Protein AF-A0A0J1GFW9-F1 (afdb_monomer_lite)

Structure (mmCIF, N/CA/C/O backbone):
data_AF-A0A0J1GFW9-F1
#
_entry.id   AF-A0A0J1GFW9-F1
#
loop_
_atom_site.group_PDB
_atom_site.id
_atom_site.type_symbol
_atom_site.label_atom_id
_atom_site.label_alt_id
_atom_site.label_comp_id
_atom_site.label_asym_id
_atom_site.label_entity_id
_atom_site.label_seq_id
_atom_site.pdbx_PDB_ins_code
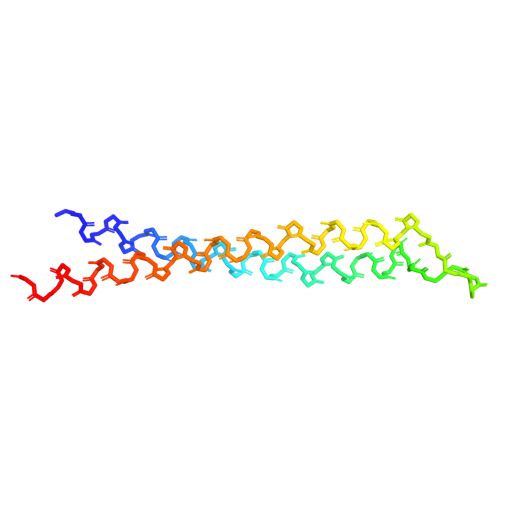_atom_site.Cartn_x
_atom_site.Cartn_y
_atom_site.Cartn_z
_atom_site.occupancy
_atom_site.B_iso_or_equiv
_atom_site.auth_seq_id
_atom_site.auth_comp_id
_atom_site.auth_asym_id
_atom_site.auth_atom_id
_atom_site.pdbx_PDB_model_num
ATOM 1 N N . MET A 1 1 ? -16.126 3.532 30.571 1.00 48.94 1 MET A N 1
ATOM 2 C CA . MET A 1 1 ? -15.070 4.308 29.868 1.00 48.94 1 MET A CA 1
ATOM 3 C C . MET A 1 1 ? -14.396 3.536 28.726 1.00 48.94 1 MET A C 1
ATOM 5 O O . MET A 1 1 ? -14.084 4.147 27.712 1.00 48.94 1 MET A O 1
ATOM 9 N N . GLN A 1 2 ? -14.210 2.212 28.833 1.00 59.03 2 GLN A N 1
ATOM 10 C CA . GLN A 1 2 ? -13.472 1.398 27.851 1.00 59.03 2 GLN A CA 1
ATOM 11 C C . GLN A 1 2 ? -14.088 1.368 26.432 1.00 59.03 2 GLN A C 1
ATOM 13 O O . GLN A 1 2 ? -13.348 1.454 25.455 1.00 59.03 2 GLN A O 1
ATOM 18 N N . ASN A 1 3 ? -15.423 1.362 26.294 1.00 66.44 3 ASN A N 1
ATOM 19 C CA . ASN A 1 3 ? -16.084 1.374 24.975 1.00 66.44 3 ASN A CA 1
ATOM 20 C C . ASN A 1 3 ? -15.757 2.613 24.125 1.00 66.44 3 ASN A C 1
ATOM 22 O O . ASN A 1 3 ? -15.618 2.493 22.907 1.00 66.44 3 ASN A O 1
ATOM 26 N N . ASN A 1 4 ? -15.576 3.787 24.739 1.00 75.75 4 ASN A N 1
ATOM 27 C CA . ASN A 1 4 ? -15.272 5.017 24.000 1.00 75.75 4 ASN A CA 1
ATOM 28 C C . ASN A 1 4 ? -13.853 4.982 23.420 1.00 75.75 4 ASN A C 1
ATOM 30 O O . ASN A 1 4 ? -13.653 5.379 22.274 1.00 75.75 4 ASN A O 1
ATOM 34 N N . ALA A 1 5 ? -12.892 4.442 24.178 1.00 79.81 5 ALA A N 1
ATOM 35 C CA . ALA A 1 5 ? -11.518 4.268 23.719 1.00 79.81 5 ALA A CA 1
ATOM 36 C C . ALA A 1 5 ? -11.436 3.276 22.547 1.00 79.81 5 ALA A C 1
ATOM 38 O O . ALA A 1 5 ? -10.828 3.588 21.527 1.00 79.81 5 ALA A O 1
ATOM 39 N N . VAL A 1 6 ? -12.112 2.122 22.639 1.00 79.31 6 VAL A N 1
ATOM 40 C CA . VAL A 1 6 ? -12.126 1.120 21.554 1.00 79.31 6 VAL A CA 1
ATOM 41 C C . VAL A 1 6 ? -12.842 1.657 20.306 1.00 79.31 6 VAL A C 1
ATOM 43 O O . VAL A 1 6 ? -12.371 1.461 19.186 1.00 79.31 6 VAL A O 1
ATOM 46 N N . THR A 1 7 ? -13.935 2.405 20.482 1.00 83.50 7 THR A N 1
ATOM 47 C CA . THR A 1 7 ? -14.664 3.043 19.372 1.00 83.50 7 THR A CA 1
ATOM 48 C C . THR A 1 7 ? -13.818 4.110 18.670 1.00 83.50 7 THR A C 1
ATOM 50 O O . THR A 1 7 ? -13.787 4.160 17.439 1.00 83.50 7 THR A O 1
ATOM 53 N N . ALA A 1 8 ? -13.096 4.942 19.426 1.00 84.69 8 ALA A N 1
ATOM 54 C CA . ALA A 1 8 ? -12.163 5.918 18.865 1.00 84.69 8 ALA A CA 1
ATOM 55 C C . ALA A 1 8 ? -11.021 5.232 18.096 1.00 84.69 8 ALA A C 1
ATOM 57 O O . ALA A 1 8 ? -10.697 5.648 16.982 1.00 84.69 8 ALA A O 1
ATOM 58 N N . LEU A 1 9 ? -10.488 4.129 18.634 1.00 83.56 9 LEU A N 1
ATOM 59 C CA . LEU A 1 9 ? -9.445 3.330 17.990 1.00 83.56 9 LEU A CA 1
ATOM 60 C C . LEU A 1 9 ? -9.904 2.771 16.634 1.00 83.56 9 LEU A C 1
ATOM 62 O O . LEU A 1 9 ? -9.161 2.828 15.659 1.00 83.56 9 LEU A O 1
ATOM 66 N N . ILE A 1 10 ? -11.147 2.285 16.536 1.00 86.06 10 ILE A N 1
ATOM 67 C CA . ILE A 1 10 ? -11.719 1.794 15.272 1.00 86.06 10 ILE A CA 1
ATOM 68 C C . ILE A 1 10 ? -11.876 2.926 14.254 1.00 86.06 10 ILE A C 1
ATOM 70 O O . ILE A 1 10 ? -11.582 2.718 13.075 1.00 86.06 10 ILE A O 1
ATOM 74 N N . LYS A 1 11 ? -12.312 4.119 14.678 1.00 87.56 11 LYS A N 1
ATOM 75 C CA . LYS A 1 11 ? -12.423 5.283 13.784 1.00 87.56 11 LYS A CA 1
ATOM 76 C C . LYS A 1 11 ? -11.056 5.710 13.246 1.00 87.56 11 LYS A C 1
ATOM 78 O O . LYS A 1 11 ? -10.907 5.848 12.034 1.00 87.56 11 LYS A O 1
ATOM 83 N N . MET A 1 12 ? -10.055 5.840 14.119 1.00 88.50 12 MET A N 1
ATOM 84 C CA . MET A 1 12 ? -8.680 6.166 13.717 1.00 88.50 12 MET A CA 1
ATOM 85 C C . MET A 1 12 ? -8.092 5.104 12.786 1.00 88.50 12 MET A C 1
ATOM 87 O O . MET A 1 12 ? -7.512 5.436 11.758 1.00 88.50 12 MET A O 1
ATOM 91 N N . ASN A 1 13 ? -8.301 3.825 13.095 1.00 89.81 13 ASN A N 1
ATOM 92 C CA . ASN A 1 13 ? -7.839 2.732 12.249 1.00 89.81 13 ASN A CA 1
ATOM 93 C C . ASN A 1 13 ? -8.536 2.733 10.876 1.00 89.81 13 ASN A C 1
ATOM 95 O O . ASN A 1 13 ? -7.897 2.536 9.852 1.00 89.81 13 ASN A O 1
ATOM 99 N N . THR A 1 14 ? -9.835 3.034 10.820 1.00 87.88 14 THR A N 1
ATOM 100 C CA . THR A 1 14 ? -10.559 3.158 9.542 1.00 87.88 14 THR A CA 1
ATOM 101 C C . THR A 1 14 ? -9.969 4.272 8.676 1.00 87.88 14 THR A C 1
ATOM 103 O O . THR A 1 14 ? -9.772 4.077 7.479 1.00 87.88 14 THR A O 1
ATOM 106 N N . PHE A 1 15 ? -9.627 5.411 9.281 1.00 92.31 15 PHE A N 1
ATOM 107 C CA . PHE A 1 15 ? -8.921 6.481 8.582 1.00 92.31 15 PHE A CA 1
ATOM 108 C C . PHE A 1 15 ? -7.536 6.031 8.097 1.00 92.31 15 PHE A C 1
ATOM 110 O O . PHE A 1 15 ? -7.190 6.269 6.944 1.00 92.31 15 PHE A O 1
ATOM 117 N N . ALA A 1 16 ? -6.773 5.316 8.929 1.00 92.19 16 ALA A N 1
ATOM 118 C CA . ALA A 1 16 ? -5.471 4.774 8.547 1.00 92.19 16 ALA A CA 1
ATOM 119 C C . ALA A 1 16 ? -5.568 3.776 7.379 1.00 92.19 16 ALA A C 1
ATOM 121 O O . ALA A 1 16 ? -4.758 3.839 6.460 1.00 92.19 16 ALA A O 1
ATOM 122 N N . VAL A 1 17 ? -6.580 2.902 7.365 1.00 93.56 17 VAL A N 1
ATOM 123 C CA . VAL A 1 17 ? -6.858 1.972 6.255 1.00 93.56 17 VAL A CA 1
ATOM 124 C C . VAL A 1 17 ? -7.153 2.733 4.964 1.00 93.56 17 VAL A C 1
ATOM 126 O O . VAL A 1 17 ? -6.600 2.396 3.916 1.00 93.56 17 VAL A O 1
ATOM 129 N N . LEU A 1 18 ? -7.993 3.771 5.030 1.00 93.44 18 LEU A N 1
ATOM 130 C CA . LEU A 1 18 ? -8.304 4.615 3.874 1.00 93.44 18 LEU A CA 1
ATOM 131 C C . LEU A 1 18 ? -7.053 5.324 3.354 1.00 93.44 18 LEU A C 1
ATOM 133 O O . LEU A 1 18 ? -6.757 5.242 2.166 1.00 93.44 18 LEU A O 1
ATOM 137 N N . LEU A 1 19 ? -6.289 5.957 4.244 1.00 93.94 19 LEU A N 1
ATOM 138 C CA . LEU A 1 19 ? -5.058 6.653 3.889 1.00 93.94 19 LEU A CA 1
ATOM 139 C C . LEU A 1 19 ? -4.031 5.692 3.272 1.00 93.94 19 LEU A C 1
ATOM 141 O O . LEU A 1 19 ? -3.459 5.993 2.230 1.00 93.94 19 LEU A O 1
ATOM 145 N N . CYS A 1 20 ? -3.843 4.515 3.871 1.00 94.69 20 CYS A N 1
ATOM 146 C CA . CYS A 1 20 ? -2.939 3.477 3.380 1.00 94.69 20 CYS A CA 1
ATOM 147 C C . CYS A 1 20 ? -3.350 2.993 1.981 1.00 94.69 20 CYS A C 1
ATOM 149 O O . CYS A 1 20 ? -2.502 2.860 1.103 1.00 94.69 20 CYS A O 1
ATOM 151 N N . SER A 1 21 ? -4.653 2.826 1.740 1.00 92.62 21 SER A N 1
ATOM 152 C CA . SER A 1 21 ? -5.185 2.445 0.425 1.00 92.62 21 SER A CA 1
ATOM 153 C C . SER A 1 21 ? -4.958 3.538 -0.625 1.00 92.62 21 SER A C 1
ATOM 155 O O . SER A 1 21 ? -4.519 3.248 -1.735 1.00 92.62 21 SER A O 1
ATOM 157 N N . VAL A 1 22 ? -5.206 4.804 -0.274 1.00 95.06 22 VAL A N 1
ATOM 158 C CA . VAL A 1 22 ? -4.986 5.955 -1.166 1.00 95.06 22 VAL A CA 1
ATOM 159 C C . VAL A 1 22 ? -3.506 6.101 -1.521 1.00 95.06 22 VAL A C 1
ATOM 161 O O . VAL A 1 22 ? -3.171 6.265 -2.693 1.00 95.06 22 VAL A O 1
ATOM 164 N N . LEU A 1 23 ? -2.615 5.985 -0.534 1.00 94.25 23 LEU A N 1
ATOM 165 C CA . LEU A 1 23 ? -1.167 6.034 -0.743 1.00 94.25 23 LEU A CA 1
ATOM 166 C C . LEU A 1 23 ? -0.662 4.865 -1.591 1.00 94.25 23 LEU A C 1
ATOM 168 O O . LEU A 1 23 ? 0.220 5.066 -2.419 1.00 94.25 23 LEU A O 1
ATOM 172 N N . LEU A 1 24 ? -1.234 3.669 -1.433 1.00 94.75 24 LEU A N 1
ATOM 173 C CA . LEU A 1 24 ? -0.893 2.515 -2.262 1.00 94.75 24 LEU A CA 1
ATOM 174 C C . LEU A 1 24 ? -1.246 2.761 -3.734 1.00 94.75 24 LEU A C 1
ATOM 176 O O . LEU A 1 24 ? -0.438 2.481 -4.617 1.00 94.75 24 LEU A O 1
ATOM 180 N N . VAL A 1 25 ? -2.428 3.321 -4.007 1.00 94.19 25 VAL A N 1
ATOM 181 C CA . VAL A 1 25 ? -2.846 3.667 -5.374 1.00 94.19 25 VAL A CA 1
ATOM 182 C C . VAL A 1 25 ? -1.963 4.777 -5.947 1.00 94.19 25 VAL A C 1
ATOM 184 O O . VAL A 1 25 ? -1.390 4.604 -7.020 1.00 94.19 25 VAL A O 1
ATOM 187 N N . LEU A 1 26 ? -1.799 5.892 -5.228 1.00 95.06 26 LEU A N 1
ATOM 188 C CA . LEU A 1 26 ? -0.976 7.025 -5.672 1.00 95.06 26 LEU A CA 1
ATOM 189 C C . LEU A 1 26 ? 0.490 6.638 -5.876 1.00 95.06 26 LEU A C 1
ATOM 191 O O . LEU A 1 26 ? 1.102 7.039 -6.862 1.00 95.06 26 LEU A O 1
ATOM 195 N N . GLY A 1 27 ? 1.049 5.838 -4.972 1.00 92.25 27 GLY A N 1
ATOM 196 C CA . GLY A 1 27 ? 2.421 5.365 -5.082 1.00 92.25 27 GLY A CA 1
ATOM 197 C C . GLY A 1 27 ? 2.617 4.425 -6.264 1.00 92.25 27 GLY A C 1
ATOM 198 O O . GLY A 1 27 ? 3.595 4.573 -6.985 1.00 92.25 27 GLY A O 1
ATOM 199 N N . ASN A 1 28 ? 1.662 3.533 -6.546 1.00 92.12 28 ASN A N 1
ATOM 200 C CA . ASN A 1 28 ? 1.717 2.698 -7.748 1.00 92.12 28 ASN A CA 1
ATOM 201 C C . ASN A 1 28 ? 1.611 3.515 -9.040 1.00 92.12 28 ASN A C 1
ATOM 203 O O . ASN A 1 28 ? 2.320 3.217 -10.003 1.00 92.12 28 ASN A O 1
ATOM 207 N N . LEU A 1 29 ? 0.782 4.564 -9.064 1.00 92.50 29 LEU A N 1
ATOM 208 C CA . LEU A 1 29 ? 0.724 5.494 -10.194 1.00 92.50 29 LEU A CA 1
ATOM 209 C C . LEU A 1 29 ? 2.073 6.198 -10.398 1.00 92.50 29 LEU A C 1
ATOM 211 O O . LEU A 1 29 ? 2.597 6.189 -11.509 1.00 92.50 29 LEU A O 1
ATOM 215 N N . GLY A 1 30 ? 2.665 6.728 -9.324 1.00 90.50 30 GLY A N 1
ATOM 216 C CA . GLY A 1 30 ? 3.969 7.393 -9.369 1.00 90.50 30 GLY A CA 1
ATOM 217 C C . GLY A 1 30 ? 5.121 6.459 -9.753 1.00 90.50 30 GLY A C 1
ATOM 218 O O . GLY A 1 30 ? 5.999 6.841 -10.523 1.00 90.50 30 GLY A O 1
ATOM 219 N N . LEU A 1 31 ? 5.115 5.217 -9.265 1.00 89.88 31 LEU A N 1
ATOM 220 C CA . LEU A 1 31 ? 6.110 4.210 -9.636 1.00 89.88 31 LEU A CA 1
ATOM 221 C C . LEU A 1 31 ? 5.981 3.827 -11.108 1.00 89.88 31 LEU A C 1
ATOM 223 O O . LEU A 1 31 ? 6.983 3.778 -11.807 1.00 89.88 31 LEU A O 1
ATOM 227 N N . THR A 1 32 ? 4.759 3.632 -11.604 1.00 87.50 32 THR A N 1
ATOM 228 C CA . THR A 1 32 ? 4.534 3.289 -13.015 1.00 87.50 32 THR A CA 1
ATOM 229 C C . THR A 1 32 ? 4.977 4.415 -13.952 1.00 87.50 32 THR A C 1
ATOM 231 O O . THR A 1 32 ? 5.506 4.136 -15.025 1.00 87.50 32 THR A O 1
ATOM 234 N N . SER A 1 33 ? 4.800 5.681 -13.554 1.00 88.19 33 SER A N 1
ATOM 235 C CA . SER A 1 33 ? 5.231 6.830 -14.359 1.00 88.19 33 SER A CA 1
ATOM 236 C C . SER A 1 33 ? 6.735 7.103 -14.289 1.00 88.19 33 SER A C 1
ATOM 238 O O . SER A 1 33 ? 7.327 7.473 -15.298 1.00 88.19 33 SER A O 1
ATOM 240 N N . SER A 1 34 ? 7.350 6.957 -13.111 1.00 86.56 34 SER A N 1
ATOM 241 C CA . SER A 1 34 ? 8.718 7.436 -12.852 1.00 86.56 34 SER A CA 1
ATOM 242 C C . SER A 1 34 ? 9.771 6.326 -12.848 1.00 86.56 34 SER A C 1
ATOM 244 O O . SER A 1 34 ? 10.919 6.581 -13.199 1.00 86.56 34 SER A O 1
ATOM 246 N N . LEU A 1 35 ? 9.397 5.103 -12.462 1.00 87.12 35 LEU A N 1
ATOM 247 C CA . LEU A 1 35 ? 10.250 3.908 -12.477 1.00 87.12 35 LEU A CA 1
ATOM 248 C C . LEU A 1 35 ? 9.515 2.747 -13.170 1.00 87.12 35 LEU A C 1
ATOM 250 O O . LEU A 1 35 ? 9.128 1.769 -12.520 1.00 87.12 35 LEU A O 1
ATOM 254 N N . PRO A 1 36 ? 9.290 2.835 -14.492 1.00 86.19 36 PRO A N 1
ATOM 255 C CA . PRO A 1 36 ? 8.624 1.769 -15.217 1.00 86.19 36 PRO A CA 1
ATOM 256 C C . PRO A 1 36 ? 9.448 0.479 -15.137 1.00 86.19 36 PRO A C 1
ATOM 258 O O . PRO A 1 36 ? 10.659 0.469 -15.364 1.00 86.19 36 PRO A O 1
ATOM 261 N N . ILE A 1 37 ? 8.766 -0.630 -14.847 1.00 87.00 37 ILE A N 1
ATOM 262 C CA . ILE A 1 37 ? 9.372 -1.969 -14.755 1.00 87.00 37 ILE A CA 1
ATOM 263 C C . ILE A 1 37 ? 9.977 -2.401 -16.102 1.00 87.00 37 ILE A C 1
ATOM 265 O O . ILE A 1 37 ? 10.932 -3.173 -16.145 1.00 87.00 37 ILE A O 1
ATOM 269 N N . PHE A 1 38 ? 9.442 -1.880 -17.208 1.00 86.31 38 PHE A N 1
ATOM 270 C CA . PHE A 1 38 ? 9.986 -2.079 -18.545 1.00 86.31 38 PHE A CA 1
ATOM 271 C C . PHE A 1 38 ? 10.609 -0.784 -19.057 1.00 86.31 38 PHE A C 1
ATOM 273 O O . PHE A 1 38 ? 9.911 0.202 -19.286 1.00 86.31 38 PHE A O 1
ATOM 280 N N . VAL A 1 39 ? 11.918 -0.809 -19.292 1.00 82.50 39 VAL A N 1
ATOM 281 C CA . VAL A 1 39 ? 12.678 0.312 -19.853 1.00 82.50 39 VAL A CA 1
ATOM 282 C C . VAL A 1 39 ? 13.226 -0.123 -21.207 1.00 82.50 39 VAL A C 1
ATOM 284 O O . VAL A 1 39 ? 13.937 -1.120 -21.304 1.00 82.50 39 VAL A O 1
ATOM 287 N N . MET A 1 40 ? 12.862 0.590 -22.281 1.00 83.81 40 MET A N 1
ATOM 288 C CA . MET A 1 40 ? 13.267 0.257 -23.661 1.00 83.81 40 MET A CA 1
ATOM 289 C C . MET A 1 40 ? 12.986 -1.212 -24.049 1.00 83.81 40 MET A C 1
ATOM 291 O O . MET A 1 40 ? 13.790 -1.864 -24.713 1.00 83.81 40 MET A O 1
ATOM 295 N N . GLY A 1 41 ? 11.854 -1.756 -23.588 1.00 83.62 41 GLY A N 1
ATOM 296 C CA . GLY A 1 41 ? 11.447 -3.140 -23.859 1.00 83.62 41 GLY A CA 1
ATOM 297 C C . GLY A 1 41 ? 12.215 -4.209 -23.073 1.00 83.62 41 GLY A C 1
ATOM 298 O O . GLY A 1 41 ? 11.984 -5.395 -23.289 1.00 83.62 41 GLY A O 1
ATOM 299 N N . LYS A 1 42 ? 13.104 -3.819 -22.153 1.00 86.94 42 LYS A N 1
ATOM 300 C CA . LYS A 1 42 ? 13.812 -4.734 -21.252 1.00 86.94 42 LYS A CA 1
ATOM 301 C C . LYS A 1 42 ? 13.241 -4.631 -19.845 1.00 86.94 42 LYS A C 1
ATOM 303 O O . LYS A 1 42 ? 12.901 -3.546 -19.382 1.00 86.94 42 LYS A O 1
ATOM 308 N N . PHE A 1 43 ? 13.135 -5.776 -19.183 1.00 88.00 43 PHE A N 1
ATOM 309 C CA . PHE A 1 43 ? 12.719 -5.849 -17.789 1.00 88.00 43 PHE A CA 1
ATOM 310 C C . PHE A 1 43 ? 13.841 -5.339 -16.881 1.00 88.00 43 PHE A C 1
ATOM 312 O O . PHE A 1 43 ? 14.959 -5.854 -16.934 1.00 88.00 43 PHE A O 1
ATOM 319 N N . ASP A 1 44 ? 13.533 -4.348 -16.050 1.00 91.56 44 ASP A N 1
ATOM 320 C CA . ASP A 1 44 ? 14.451 -3.802 -15.058 1.00 91.56 44 ASP A CA 1
ATOM 321 C C . ASP A 1 44 ? 14.168 -4.419 -13.680 1.00 91.56 44 ASP A C 1
ATOM 323 O O . ASP A 1 44 ? 13.134 -4.178 -13.049 1.00 91.56 44 ASP A O 1
ATOM 327 N N . ILE A 1 45 ? 15.110 -5.241 -13.214 1.00 90.50 45 ILE A N 1
ATOM 328 C CA . ILE A 1 45 ? 15.004 -5.974 -11.946 1.00 90.50 45 ILE A CA 1
ATOM 329 C C . ILE A 1 45 ? 14.991 -5.018 -10.747 1.00 90.50 45 ILE A C 1
ATOM 331 O O . ILE A 1 45 ? 14.324 -5.304 -9.752 1.00 90.50 45 ILE A O 1
ATOM 335 N N . ILE A 1 46 ? 15.694 -3.885 -10.820 1.00 91.56 46 ILE A N 1
ATOM 336 C CA . ILE A 1 46 ? 15.755 -2.927 -9.711 1.00 91.56 46 ILE A CA 1
ATOM 337 C C . ILE A 1 46 ? 14.415 -2.207 -9.579 1.00 91.56 46 ILE A C 1
ATOM 339 O O . ILE A 1 46 ? 13.879 -2.115 -8.472 1.00 91.56 46 ILE A O 1
ATOM 343 N N . HIS A 1 47 ? 13.824 -1.774 -10.694 1.00 92.19 47 HIS A N 1
ATOM 344 C CA . HIS A 1 47 ? 12.490 -1.165 -10.685 1.00 92.19 47 HIS A CA 1
ATOM 345 C C . HIS A 1 47 ? 11.418 -2.156 -10.221 1.00 92.19 47 HIS A C 1
ATOM 347 O O . HIS A 1 47 ? 10.575 -1.812 -9.390 1.00 92.19 47 HIS A O 1
ATOM 353 N N . ALA A 1 48 ? 11.484 -3.409 -10.683 1.00 90.44 48 ALA A N 1
ATOM 354 C CA . ALA A 1 48 ? 10.595 -4.470 -10.216 1.00 90.44 48 ALA A CA 1
ATOM 355 C C . ALA A 1 48 ? 10.740 -4.730 -8.708 1.00 90.44 48 ALA A C 1
ATOM 357 O O . ALA A 1 48 ? 9.737 -4.883 -8.009 1.00 90.44 48 ALA A O 1
ATOM 358 N N . GLY A 1 49 ? 11.973 -4.735 -8.192 1.00 92.44 49 GLY A N 1
ATOM 359 C CA . GLY A 1 49 ? 12.258 -4.873 -6.766 1.00 92.44 49 GLY A CA 1
ATOM 360 C C . GLY A 1 49 ? 11.661 -3.733 -5.940 1.00 92.44 49 GLY A C 1
ATOM 361 O O . GLY A 1 49 ? 11.005 -3.990 -4.931 1.00 92.44 49 GLY A O 1
ATOM 362 N N . PHE A 1 50 ? 11.806 -2.486 -6.397 1.00 90.81 50 PHE A N 1
ATOM 363 C CA . PHE A 1 50 ? 11.182 -1.320 -5.762 1.00 90.81 50 PHE A CA 1
ATOM 364 C C . PHE A 1 50 ? 9.655 -1.406 -5.766 1.00 90.81 50 PHE A C 1
ATOM 366 O O . PHE A 1 50 ? 9.021 -1.157 -4.740 1.00 90.81 50 PHE A O 1
ATOM 373 N N . PHE A 1 51 ? 9.066 -1.805 -6.893 1.00 92.12 51 PHE A N 1
ATOM 374 C CA . PHE A 1 51 ? 7.624 -1.988 -7.014 1.00 92.12 51 PHE A CA 1
ATOM 375 C C . PHE A 1 51 ? 7.108 -3.060 -6.045 1.00 92.12 51 PHE A C 1
ATOM 377 O O . PHE A 1 51 ? 6.120 -2.842 -5.339 1.00 92.12 51 PHE A O 1
ATOM 384 N N . LEU A 1 52 ? 7.803 -4.197 -5.957 1.00 93.88 52 LEU A N 1
ATOM 385 C CA . LEU A 1 52 ? 7.454 -5.287 -5.049 1.00 93.88 52 LEU A CA 1
ATOM 386 C C . LEU A 1 52 ? 7.592 -4.866 -3.579 1.00 93.88 52 LEU A C 1
ATOM 388 O O . LEU A 1 52 ? 6.690 -5.123 -2.785 1.00 93.88 52 LEU A O 1
ATOM 392 N N . ALA A 1 53 ? 8.690 -4.197 -3.220 1.00 93.62 53 ALA A N 1
ATOM 393 C CA . ALA A 1 53 ? 8.940 -3.734 -1.858 1.00 93.62 53 ALA A CA 1
ATOM 394 C C . ALA A 1 53 ? 7.898 -2.701 -1.407 1.00 93.62 53 ALA A C 1
ATOM 396 O O . ALA A 1 53 ? 7.346 -2.821 -0.310 1.00 93.62 53 ALA A O 1
ATOM 397 N N . PHE A 1 54 ? 7.578 -1.732 -2.271 1.00 93.38 54 PHE A N 1
ATOM 398 C CA . PHE A 1 54 ? 6.546 -0.732 -2.009 1.00 93.38 54 PHE A CA 1
ATOM 399 C C . PHE A 1 54 ? 5.187 -1.396 -1.757 1.00 93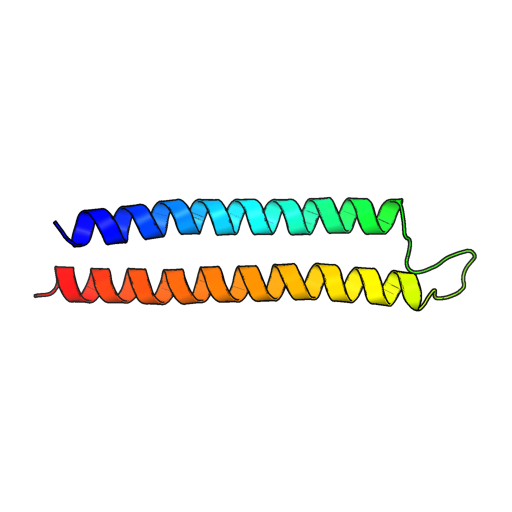.38 54 PHE A C 1
ATOM 401 O O . PHE A 1 54 ? 4.584 -1.204 -0.701 1.00 93.38 54 PHE A O 1
ATOM 408 N N . ASN A 1 55 ? 4.730 -2.249 -2.676 1.00 93.62 55 ASN A N 1
ATOM 409 C CA . ASN A 1 55 ? 3.450 -2.938 -2.517 1.00 93.62 55 ASN A CA 1
ATOM 410 C C . ASN A 1 55 ? 3.442 -3.864 -1.296 1.00 93.62 55 ASN A C 1
ATOM 412 O O . ASN A 1 55 ? 2.466 -3.877 -0.550 1.00 93.62 55 ASN A O 1
ATOM 416 N N . GLY A 1 56 ? 4.533 -4.589 -1.046 1.00 95.12 56 GLY A N 1
ATOM 417 C CA . GLY A 1 56 ? 4.672 -5.474 0.107 1.00 95.12 56 GLY A CA 1
ATOM 418 C C . GLY A 1 56 ? 4.519 -4.737 1.438 1.00 95.12 56 GLY A C 1
ATOM 419 O O . GLY A 1 56 ? 3.751 -5.173 2.294 1.00 95.12 56 GLY A O 1
ATOM 420 N N . MET A 1 57 ? 5.179 -3.587 1.597 1.00 94.62 57 MET A N 1
ATOM 421 C CA . MET A 1 57 ? 5.094 -2.768 2.811 1.00 94.62 57 MET A CA 1
ATOM 422 C C . MET A 1 57 ? 3.663 -2.282 3.077 1.00 94.62 57 MET A C 1
ATOM 424 O O . MET A 1 57 ? 3.156 -2.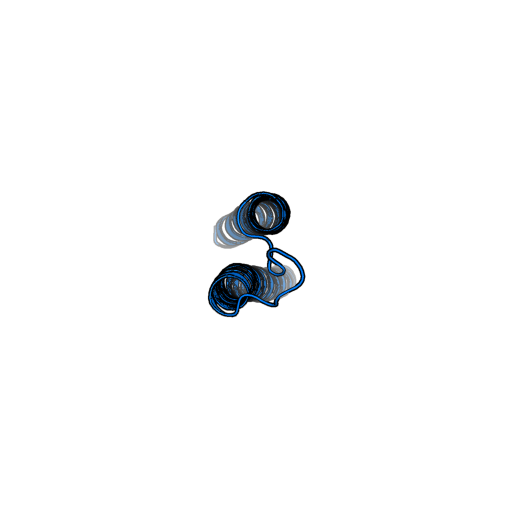392 4.199 1.00 94.62 57 MET A O 1
ATOM 428 N N . PHE A 1 58 ? 2.995 -1.753 2.053 1.00 93.06 58 PHE A N 1
ATOM 429 C CA . PHE A 1 58 ? 1.643 -1.216 2.193 1.00 93.06 58 PHE A CA 1
ATOM 430 C C . PHE A 1 58 ? 0.600 -2.319 2.377 1.00 93.06 58 PHE A C 1
ATOM 432 O O . PHE A 1 58 ? -0.276 -2.174 3.225 1.00 93.06 58 PHE A O 1
ATOM 439 N N . LEU A 1 59 ? 0.714 -3.446 1.670 1.00 94.12 59 LEU A N 1
ATOM 440 C CA . LEU A 1 59 ? -0.174 -4.597 1.857 1.00 94.12 59 LEU A CA 1
ATOM 441 C C . LEU A 1 59 ? -0.021 -5.220 3.248 1.00 94.12 59 LEU A C 1
ATOM 443 O O . LEU A 1 59 ? -1.029 -5.524 3.886 1.00 94.12 59 LEU A O 1
ATOM 447 N N . ALA A 1 60 ? 1.208 -5.361 3.755 1.00 94.00 60 ALA A N 1
ATOM 448 C CA . ALA A 1 60 ? 1.450 -5.845 5.113 1.00 94.00 60 ALA A CA 1
ATOM 449 C C . ALA A 1 60 ? 0.842 -4.899 6.161 1.00 94.00 60 ALA A C 1
ATOM 451 O O . ALA A 1 60 ? 0.160 -5.341 7.088 1.00 94.00 60 ALA A O 1
ATOM 452 N N . THR A 1 61 ? 1.030 -3.590 5.974 1.00 92.19 61 THR A N 1
ATOM 453 C CA . THR A 1 61 ? 0.454 -2.559 6.847 1.00 92.19 61 THR A CA 1
ATOM 454 C C . THR A 1 61 ? -1.074 -2.600 6.818 1.00 92.19 61 THR A C 1
ATOM 456 O O . THR A 1 61 ? -1.711 -2.643 7.870 1.00 92.19 61 THR A O 1
ATOM 459 N N . LEU A 1 62 ? -1.673 -2.660 5.626 1.00 93.44 62 LEU A N 1
ATOM 460 C CA . LEU A 1 62 ? -3.119 -2.752 5.436 1.00 93.44 62 LEU A CA 1
ATOM 461 C C . LEU A 1 62 ? -3.686 -4.017 6.094 1.00 93.44 62 LEU A C 1
ATOM 463 O O . LEU A 1 62 ? -4.685 -3.946 6.809 1.00 93.44 62 LEU A O 1
ATOM 467 N N . GLY A 1 63 ? -3.018 -5.159 5.914 1.00 93.75 63 GLY A N 1
ATOM 468 C CA . GLY A 1 63 ? -3.376 -6.422 6.554 1.00 93.75 63 GLY A CA 1
ATOM 469 C C . GLY A 1 63 ? -3.355 -6.327 8.081 1.00 93.75 63 GLY A C 1
ATOM 470 O O . GLY A 1 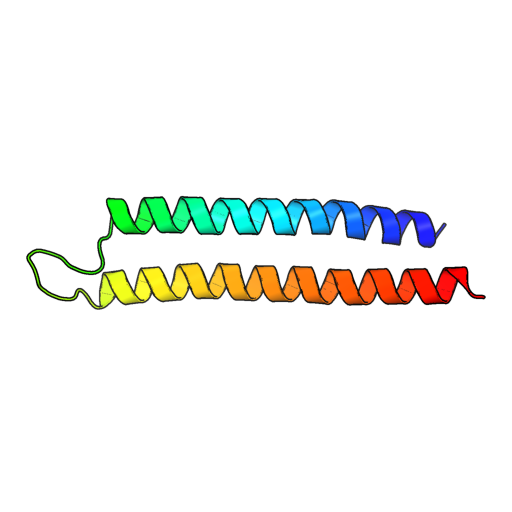63 ? -4.321 -6.723 8.735 1.00 93.75 63 GLY A O 1
ATOM 471 N N . GLY A 1 64 ? -2.307 -5.728 8.653 1.00 93.62 64 GLY A N 1
ATOM 472 C CA . GLY A 1 64 ? -2.200 -5.493 10.095 1.00 93.62 64 GLY A CA 1
ATOM 473 C C . GLY A 1 64 ? -3.299 -4.574 10.638 1.00 93.62 64 GLY A C 1
ATOM 474 O O . GLY A 1 64 ? -3.932 -4.890 11.650 1.00 93.62 64 GLY A O 1
ATOM 475 N N . LEU A 1 65 ? -3.584 -3.473 9.939 1.00 92.38 65 LEU A N 1
ATOM 476 C CA . LEU A 1 65 ? -4.648 -2.531 10.296 1.00 92.38 65 LEU A CA 1
ATOM 477 C C . LEU A 1 65 ? -6.031 -3.201 10.261 1.00 92.38 65 LEU A C 1
ATOM 479 O O . LEU A 1 65 ? -6.803 -3.084 11.217 1.00 92.38 65 LEU A O 1
ATOM 483 N N . LEU A 1 66 ? -6.333 -3.963 9.206 1.00 92.50 66 LEU A N 1
ATOM 484 C CA . LEU A 1 66 ? -7.594 -4.697 9.070 1.00 92.50 66 LEU A CA 1
ATOM 485 C C . LEU A 1 66 ? -7.745 -5.788 10.135 1.00 92.50 66 LEU A C 1
ATOM 487 O O . LEU A 1 66 ? -8.810 -5.906 10.747 1.00 92.50 66 LEU A O 1
ATOM 491 N N . TYR A 1 67 ? -6.679 -6.539 10.416 1.00 92.38 67 TYR A N 1
ATOM 492 C CA . TYR A 1 67 ? -6.675 -7.547 11.474 1.00 92.38 67 TYR A CA 1
ATOM 493 C C . TYR A 1 67 ? -6.936 -6.922 12.853 1.00 92.38 67 TYR A C 1
ATOM 495 O O . TYR A 1 67 ? -7.832 -7.358 13.583 1.00 92.38 67 TYR A O 1
ATOM 503 N N . GLY A 1 68 ? -6.220 -5.843 13.186 1.00 88.06 68 GLY A N 1
ATOM 504 C CA . GLY A 1 68 ? -6.420 -5.099 14.431 1.00 88.06 68 GLY A CA 1
ATOM 505 C C . GLY A 1 68 ? -7.835 -4.529 14.556 1.00 88.06 68 GLY A C 1
ATOM 506 O O . GLY A 1 68 ? -8.434 -4.579 15.633 1.00 88.06 68 GLY A O 1
ATOM 507 N N . ARG A 1 69 ? -8.415 -4.055 13.444 1.00 87.69 69 ARG A N 1
ATOM 508 C CA . ARG A 1 69 ? -9.802 -3.571 13.393 1.00 87.69 69 ARG A CA 1
ATOM 509 C C . ARG A 1 69 ? -10.793 -4.680 13.716 1.00 87.69 69 ARG A C 1
ATOM 511 O O . ARG A 1 69 ? -11.654 -4.481 14.569 1.00 87.69 69 ARG A O 1
ATOM 518 N N . ASN A 1 70 ? -10.670 -5.835 13.063 1.00 88.38 70 ASN A N 1
ATOM 519 C CA . ASN A 1 70 ? -11.574 -6.965 13.276 1.00 88.38 70 ASN A CA 1
ATOM 520 C C . ASN A 1 70 ? -11.529 -7.450 14.725 1.00 88.38 70 ASN A C 1
ATOM 522 O O . ASN A 1 70 ? -12.580 -7.666 15.330 1.00 88.38 70 ASN A O 1
ATOM 526 N N . LYS A 1 71 ? -10.331 -7.525 15.316 1.00 87.88 71 LYS A N 1
ATOM 527 C CA . LYS A 1 71 ? -10.168 -7.866 16.732 1.00 87.88 71 LYS A CA 1
ATOM 528 C C . LYS A 1 71 ? -10.868 -6.852 17.644 1.00 87.88 71 LYS A C 1
ATOM 530 O O . LYS A 1 71 ? -11.628 -7.250 18.521 1.00 87.88 71 LYS A O 1
ATOM 535 N N . ALA A 1 72 ? -10.674 -5.552 17.413 1.00 85.31 72 ALA A N 1
ATOM 536 C CA . ALA A 1 72 ? -11.310 -4.496 18.207 1.00 85.31 72 ALA A CA 1
ATOM 537 C C . ALA A 1 72 ? -12.847 -4.506 18.095 1.00 85.31 72 ALA A C 1
ATOM 539 O O . ALA A 1 72 ? -13.542 -4.342 19.098 1.00 85.31 72 ALA A O 1
ATOM 540 N N . VAL A 1 73 ? -13.385 -4.743 16.893 1.00 85.25 73 VAL A N 1
ATOM 541 C CA . VAL A 1 73 ? -14.833 -4.875 16.656 1.00 85.25 73 VAL A CA 1
ATOM 542 C C . VAL A 1 73 ? -15.399 -6.090 17.393 1.00 85.25 73 VAL A C 1
ATOM 544 O O . VAL A 1 73 ? -16.466 -5.994 17.998 1.00 85.25 73 VAL A O 1
ATOM 547 N N . HIS A 1 74 ? -14.688 -7.220 17.383 1.00 85.25 74 HIS A N 1
ATOM 548 C CA . HIS A 1 74 ? -15.103 -8.425 18.100 1.00 85.25 74 HIS A CA 1
ATOM 549 C C . HIS A 1 74 ? -15.138 -8.205 19.621 1.00 85.25 74 HIS A C 1
ATOM 551 O O . HIS A 1 74 ? -16.111 -8.573 20.277 1.00 85.25 74 HIS A O 1
ATOM 557 N N . THR A 1 75 ? -14.126 -7.529 20.176 1.00 83.44 75 THR A N 1
ATOM 558 C CA . THR A 1 75 ? -14.097 -7.140 21.595 1.00 83.44 75 THR A CA 1
ATOM 559 C C . THR A 1 75 ? -15.286 -6.252 21.969 1.00 83.44 75 THR A C 1
ATOM 561 O O . THR A 1 75 ? -15.924 -6.494 22.990 1.00 83.44 75 THR A O 1
ATOM 564 N N . LEU A 1 76 ? -15.633 -5.261 21.138 1.00 81.38 76 LEU A N 1
ATOM 565 C CA . LEU A 1 76 ? -16.809 -4.411 21.365 1.00 81.38 76 LEU A CA 1
ATOM 566 C C . LEU A 1 76 ? -18.122 -5.199 21.353 1.00 81.38 76 LEU A C 1
ATOM 568 O O . LEU A 1 76 ? -18.984 -4.942 22.187 1.00 81.38 76 LEU A O 1
ATOM 572 N N . LYS A 1 77 ? -18.274 -6.167 20.439 1.00 80.81 77 LYS A N 1
ATOM 573 C CA . LYS A 1 77 ? -19.469 -7.025 20.388 1.00 80.81 77 LYS A CA 1
ATOM 574 C C . LYS A 1 77 ? -19.637 -7.855 21.661 1.00 80.81 77 LYS A C 1
ATOM 576 O O . LYS A 1 77 ? -20.751 -7.949 22.159 1.00 80.81 77 LYS A O 1
ATOM 581 N N . HIS A 1 78 ? -18.552 -8.408 22.204 1.00 75.94 78 HIS A N 1
ATOM 582 C CA . HIS A 1 78 ? -18.602 -9.141 23.474 1.00 75.94 78 HIS A CA 1
ATOM 583 C C . HIS A 1 78 ? -18.919 -8.238 24.671 1.00 75.94 78 HIS A C 1
ATOM 585 O O . HIS A 1 78 ? -19.705 -8.631 25.523 1.00 75.94 78 HIS A O 1
ATOM 591 N N . LEU A 1 79 ? -18.354 -7.027 24.724 1.00 72.25 79 LEU A N 1
ATOM 592 C CA . LEU A 1 79 ? -18.625 -6.055 25.793 1.00 72.25 79 LEU A CA 1
ATOM 593 C C . LEU A 1 79 ? -20.054 -5.495 25.763 1.00 72.25 79 LEU A C 1
ATOM 595 O O . LEU A 1 79 ? -20.519 -4.990 26.774 1.00 72.25 79 LEU A O 1
ATOM 599 N N . ALA A 1 80 ? -20.725 -5.529 24.611 1.00 69.25 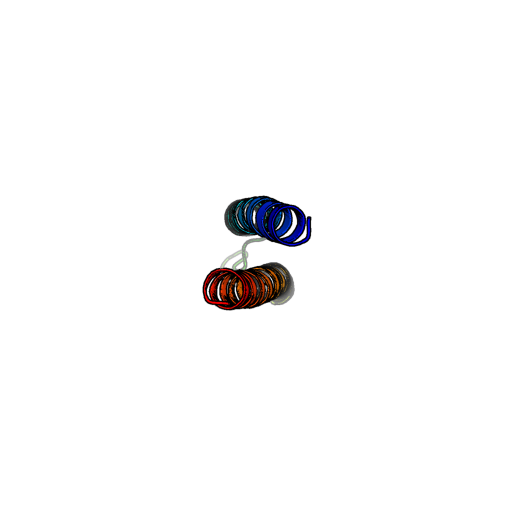80 ALA A N 1
ATOM 600 C CA . ALA A 1 80 ? -22.114 -5.092 24.470 1.00 69.25 80 ALA A CA 1
ATOM 601 C C . ALA A 1 80 ? -23.139 -6.202 24.771 1.00 69.25 80 ALA A C 1
ATOM 603 O O . ALA A 1 80 ? -24.328 -5.909 24.862 1.00 69.25 80 ALA A O 1
ATOM 604 N N . ALA A 1 81 ? -22.695 -7.459 24.873 1.00 65.25 81 ALA A N 1
ATOM 605 C CA . ALA A 1 81 ? -23.538 -8.628 25.135 1.00 65.25 81 ALA A CA 1
ATOM 606 C C . ALA A 1 81 ? -23.468 -9.124 26.595 1.00 65.25 81 ALA A C 1
ATOM 608 O O . ALA A 1 81 ? -24.141 -10.101 26.924 1.00 65.25 81 ALA A O 1
ATOM 609 N N . ALA A 1 82 ? -22.649 -8.482 27.434 1.00 53.88 82 ALA A N 1
ATOM 610 C CA . ALA A 1 82 ? -22.498 -8.727 28.871 1.00 53.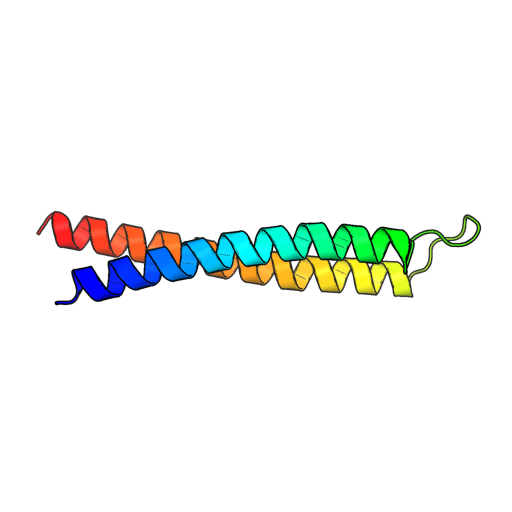88 82 ALA A CA 1
ATOM 611 C C . ALA A 1 82 ? -23.087 -7.558 29.667 1.00 53.88 82 ALA A C 1
ATOM 613 O O . ALA A 1 82 ? -23.617 -7.818 30.768 1.00 53.88 82 ALA A O 1
#

Organism: NCBI:txid754436

Secondary structure (DSSP, 8-state):
-HHHHHHHHHHHHHHHHHHHHHHHHHHHHHHHHHS-SEETTEE-HHHHHHHHHHHHHHHHHHHHHHHHHHHHHHHHHHHT--

Foldseek 3Di:
DVLVVLVVLLVVLVVVLVVLVVCLVVVLVVLCVPPNCADPNDGDPVSVVVNCVSNVVSVVVNVVSVVVNVVSVVVSVVVVVD

Sequence (82 aa):
MQNNAVTALIKMNTFAVLLCSVLLVLGNLGLTSSLPIFVMGKFDIIHAGFFLAFNGMFLATLGGLLYGRNKAVHTLKHLAAA

pLDDT: mean 87.01, std 9.12, range [48.94, 95.12]

Radius of gyration: 18.39 Å; chains: 1; bounding box: 39×17×54 Å